Protein AF-A0A4U1I279-F1 (afdb_monomer_lite)

Sequence (107 aa):
MASQTTPLTVNSNSTASGSGDTNLQTQIRFMSPVNSTVWWLPTVANGQSTQVLPQDVGNDTVTFVKGLTVNLNSLGGTAYNVTLTGKIRDKMSGESNFNGLVIYQQT

pLDDT: mean 90.85, std 6.85, range [56.88, 98.12]

Radius of gyration: 13.48 Å; chains: 1; bounding box: 34×22×37 Å

Foldseek 3Di:
DDWDWADWDCQWIKIKDFPLDQQRKIWIFIDGRYPPDGFDIDIATNVRFKDWAQAWTDDPAKIFGGGFMWGWDDPDDSWIKIWTWGWMAGPVPGIDIGIDIDTDDDD

Structure (mmCIF, N/CA/C/O backbone):
data_AF-A0A4U1I279-F1
#
_entry.id   AF-A0A4U1I279-F1
#
loop_
_atom_site.group_PDB
_atom_site.id
_atom_site.type_symbol
_atom_site.label_atom_id
_atom_site.label_alt_id
_atom_site.label_comp_id
_atom_site.label_asym_id
_atom_site.label_entity_id
_atom_site.label_seq_id
_atom_site.pdbx_PDB_ins_code
_atom_site.Cartn_x
_atom_site.Cartn_y
_atom_site.Cartn_z
_atom_site.occupancy
_atom_site.B_iso_or_equiv
_atom_site.auth_seq_id
_atom_site.auth_comp_id
_atom_site.auth_asym_id
_atom_site.auth_atom_id
_atom_site.pdbx_PDB_model_num
ATOM 1 N N . MET A 1 1 ? -7.471 -6.410 12.980 1.00 73.12 1 MET A N 1
ATOM 2 C CA . MET A 1 1 ? -8.324 -6.652 11.788 1.00 73.12 1 MET A CA 1
ATOM 3 C C . MET A 1 1 ? -7.585 -7.555 10.804 1.00 73.12 1 MET A C 1
ATOM 5 O O . MET A 1 1 ? -6.366 -7.631 10.895 1.00 73.12 1 MET A O 1
ATOM 9 N N . ALA A 1 2 ? -8.275 -8.239 9.8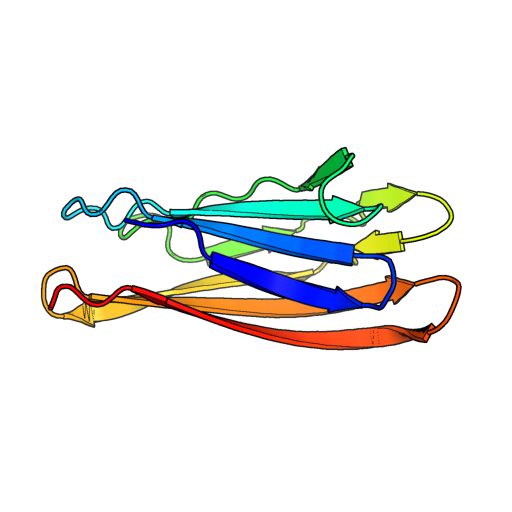83 1.00 80.31 2 A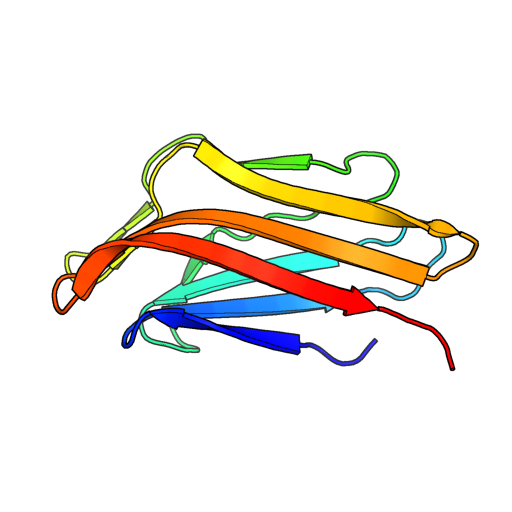LA A N 1
ATOM 10 C CA . ALA A 1 2 ? -7.597 -8.999 8.825 1.00 80.31 2 ALA A CA 1
ATOM 11 C C . ALA A 1 2 ? -6.884 -8.049 7.849 1.00 80.31 2 ALA A C 1
ATOM 13 O O . ALA A 1 2 ? -7.421 -6.990 7.519 1.00 80.31 2 ALA A O 1
ATOM 14 N N . SER A 1 3 ? -5.682 -8.413 7.397 1.00 87.00 3 SER A N 1
ATOM 15 C CA . SER A 1 3 ? -4.952 -7.612 6.414 1.00 87.00 3 SER A CA 1
ATOM 16 C C . SER A 1 3 ? -5.627 -7.676 5.043 1.00 87.00 3 SER A C 1
ATOM 18 O O . SER A 1 3 ? -6.075 -8.738 4.614 1.00 87.00 3 SER A O 1
ATOM 20 N N . GLN A 1 4 ? -5.672 -6.545 4.343 1.00 91.19 4 GLN A N 1
ATOM 21 C CA . GLN A 1 4 ? -6.280 -6.426 3.016 1.00 91.19 4 GLN A CA 1
ATOM 22 C C . GLN A 1 4 ? -5.206 -6.155 1.972 1.00 91.19 4 GLN A C 1
ATOM 24 O O . GLN A 1 4 ? -4.374 -5.265 2.154 1.00 91.19 4 GLN A O 1
ATOM 29 N N . THR A 1 5 ? -5.229 -6.928 0.887 1.00 92.50 5 THR A N 1
ATOM 30 C CA . THR A 1 5 ? -4.289 -6.784 -0.227 1.00 92.50 5 THR A CA 1
ATOM 31 C C . THR A 1 5 ? -4.979 -6.110 -1.401 1.00 92.50 5 THR A C 1
ATOM 33 O O . THR A 1 5 ? -6.004 -6.595 -1.871 1.00 92.50 5 THR A O 1
ATOM 36 N N . THR A 1 6 ? -4.371 -5.047 -1.913 1.00 91.19 6 THR A N 1
ATOM 37 C CA . THR A 1 6 ? -4.834 -4.321 -3.096 1.00 91.19 6 THR A CA 1
ATOM 38 C C . THR A 1 6 ? -3.763 -4.431 -4.180 1.00 91.19 6 THR A C 1
ATOM 40 O O . THR A 1 6 ? -2.658 -3.914 -3.986 1.00 91.19 6 THR A O 1
ATOM 43 N N . PRO A 1 7 ? -4.035 -5.115 -5.305 1.00 91.81 7 PRO A N 1
ATOM 44 C CA . PRO A 1 7 ? -3.180 -5.044 -6.485 1.00 91.81 7 PRO A CA 1
ATOM 45 C C . PRO A 1 7 ? -3.081 -3.594 -6.969 1.00 91.81 7 PRO A C 1
ATOM 47 O O . PRO A 1 7 ? -4.097 -2.904 -7.036 1.00 91.81 7 PRO A O 1
ATOM 50 N N . LEU A 1 8 ? -1.871 -3.126 -7.281 1.00 90.44 8 LEU A N 1
ATOM 51 C CA . LEU A 1 8 ? -1.649 -1.759 -7.766 1.00 90.44 8 LEU A CA 1
ATOM 52 C C . LEU A 1 8 ? -1.283 -1.767 -9.251 1.00 90.44 8 LEU A C 1
ATOM 54 O O . LEU A 1 8 ? -1.903 -1.075 -10.052 1.00 90.44 8 LEU A O 1
ATOM 58 N N . THR A 1 9 ? -0.308 -2.599 -9.614 1.00 90.06 9 THR A N 1
ATOM 59 C CA . THR A 1 9 ? 0.080 -2.897 -10.998 1.00 90.06 9 THR A CA 1
ATOM 60 C C . THR A 1 9 ? 0.314 -4.399 -11.145 1.00 90.06 9 THR A C 1
ATOM 62 O O . THR A 1 9 ? 0.190 -5.158 -10.185 1.00 90.06 9 THR A O 1
ATOM 65 N N . VAL A 1 10 ? 0.699 -4.849 -12.341 1.00 89.50 10 VAL A N 1
ATOM 66 C CA . VAL A 1 10 ? 1.061 -6.257 -12.579 1.00 89.50 10 VAL A CA 1
ATOM 67 C C . VAL A 1 10 ? 2.255 -6.721 -11.733 1.00 89.50 10 VAL A C 1
ATOM 69 O O . VAL A 1 10 ? 2.321 -7.895 -11.382 1.00 89.50 10 VAL A O 1
ATOM 72 N N . ASN A 1 11 ? 3.167 -5.812 -11.368 1.00 91.75 11 ASN A N 1
ATOM 73 C CA . ASN A 1 11 ? 4.371 -6.130 -10.596 1.00 91.75 11 ASN A CA 1
ATOM 74 C C . ASN A 1 11 ? 4.340 -5.599 -9.153 1.00 91.75 11 ASN A C 1
ATOM 76 O O . ASN A 1 11 ? 5.335 -5.741 -8.439 1.00 91.75 11 ASN A O 1
ATOM 80 N N . SER A 1 12 ? 3.236 -4.994 -8.699 1.00 92.94 12 SER A N 1
ATOM 81 C CA . SER A 1 12 ? 3.178 -4.374 -7.373 1.00 92.94 12 SER A CA 1
ATOM 82 C C . SER A 1 12 ? 1.824 -4.476 -6.685 1.00 92.94 12 SER A C 1
ATOM 84 O O . SER A 1 12 ? 0.763 -4.544 -7.308 1.00 92.94 12 SER A O 1
ATOM 86 N N . ASN A 1 13 ? 1.862 -4.460 -5.358 1.00 94.69 13 ASN A N 1
ATOM 87 C CA . ASN A 1 13 ? 0.673 -4.444 -4.522 1.00 94.69 13 ASN A CA 1
ATOM 88 C C . ASN A 1 13 ? 0.897 -3.623 -3.252 1.00 94.69 13 ASN A C 1
ATOM 90 O O . ASN A 1 13 ? 2.032 -3.358 -2.847 1.00 94.69 13 ASN A O 1
ATOM 94 N N . SER A 1 14 ? -0.204 -3.262 -2.599 1.00 95.06 14 SER A N 1
ATOM 95 C CA . SER A 1 14 ? -0.187 -2.793 -1.219 1.00 95.06 14 SER A CA 1
ATOM 96 C C . SER A 1 14 ? -0.900 -3.770 -0.301 1.00 95.06 14 SER A C 1
ATOM 98 O O . SER A 1 14 ? -1.948 -4.300 -0.666 1.00 95.06 14 SER A O 1
ATOM 100 N N . THR A 1 15 ? -0.396 -3.946 0.916 1.00 95.00 15 THR A N 1
ATOM 101 C CA . THR A 1 15 ? -1.143 -4.607 1.995 1.00 95.00 15 THR A CA 1
ATOM 102 C C . THR A 1 15 ? -1.358 -3.646 3.142 1.00 95.00 15 THR A C 1
ATOM 104 O O . THR A 1 15 ? -0.389 -3.081 3.650 1.00 95.00 15 THR A O 1
ATOM 107 N N . ALA A 1 16 ? -2.598 -3.495 3.581 1.00 94.25 16 ALA A N 1
ATOM 108 C CA . ALA A 1 16 ? -2.942 -2.733 4.768 1.00 94.25 16 ALA A CA 1
ATOM 109 C C . ALA A 1 16 ? -3.226 -3.683 5.933 1.00 94.25 16 ALA A C 1
ATOM 111 O O . ALA A 1 16 ? -3.863 -4.718 5.746 1.00 94.25 16 ALA A O 1
ATOM 112 N N . SER A 1 17 ? -2.793 -3.311 7.135 1.00 92.88 17 SER A N 1
ATOM 113 C CA . SER A 1 17 ? -3.107 -4.018 8.375 1.00 92.88 17 SER A CA 1
ATOM 114 C C . SER A 1 17 ? -3.550 -3.019 9.438 1.00 92.88 17 SER A C 1
ATOM 116 O O . SER A 1 17 ? -2.752 -2.199 9.895 1.00 92.88 17 SER A O 1
ATOM 118 N N . GLY A 1 18 ? -4.838 -3.064 9.777 1.00 88.62 18 GLY A N 1
ATOM 119 C CA . GLY A 1 18 ? -5.452 -2.229 10.805 1.00 88.62 18 GLY A CA 1
ATOM 120 C C . GLY A 1 18 ? -5.376 -2.866 12.193 1.00 88.62 18 GLY A C 1
ATOM 121 O O . GLY A 1 18 ? -5.716 -4.046 12.360 1.00 88.62 18 GLY A O 1
ATOM 122 N N . SER A 1 19 ? -4.996 -2.079 13.201 1.00 82.38 19 SER A N 1
ATOM 123 C CA . SER A 1 19 ? -4.897 -2.517 14.600 1.00 82.38 19 SER A CA 1
ATOM 124 C C . SER A 1 19 ? -6.259 -2.881 15.200 1.00 82.38 19 SER A C 1
ATOM 126 O O . SER A 1 19 ? -6.364 -3.845 15.952 1.00 82.38 19 SER A O 1
ATOM 128 N N . GLY A 1 20 ? -7.322 -2.175 14.798 1.00 76.75 20 GLY A N 1
ATOM 129 C CA . GLY A 1 20 ? -8.667 -2.333 15.366 1.00 76.75 20 GLY A CA 1
ATOM 130 C C . GLY A 1 20 ? -8.839 -1.672 16.739 1.00 76.75 20 GLY A C 1
ATOM 131 O O . GLY A 1 20 ? -9.836 -1.926 17.407 1.00 76.75 20 GLY A O 1
ATOM 132 N N . ASP A 1 21 ? -7.881 -0.841 17.160 1.00 82.50 21 ASP A N 1
ATOM 133 C CA . ASP A 1 21 ? -8.000 0.012 18.346 1.00 82.50 21 ASP A CA 1
ATOM 134 C C . ASP A 1 21 ? -8.686 1.354 18.019 1.00 82.50 21 ASP A C 1
ATOM 136 O O . ASP A 1 21 ? -8.949 1.678 16.862 1.00 82.50 21 ASP A O 1
ATOM 140 N N . THR A 1 22 ? -8.956 2.165 19.044 1.00 83.12 22 THR A N 1
ATOM 141 C CA . THR A 1 22 ? -9.587 3.493 18.915 1.00 83.12 22 THR A CA 1
ATOM 142 C C . THR A 1 22 ? -8.694 4.554 18.268 1.00 83.12 22 THR A C 1
ATOM 144 O O . THR A 1 22 ? -9.186 5.601 17.844 1.00 83.12 22 THR A O 1
ATOM 147 N N . ASN A 1 23 ? -7.387 4.310 18.170 1.00 85.69 23 ASN A N 1
ATOM 148 C CA . ASN A 1 23 ? -6.459 5.176 17.451 1.00 85.69 23 ASN A CA 1
ATOM 149 C C . ASN A 1 23 ? -6.450 4.869 15.942 1.00 85.69 23 ASN A C 1
ATOM 151 O O . ASN A 1 23 ? -5.857 5.624 15.170 1.00 85.69 23 ASN A O 1
ATOM 155 N N . LEU A 1 24 ? -7.129 3.794 15.517 1.00 88.62 24 LEU A N 1
ATOM 156 C CA . LEU A 1 24 ? -7.281 3.372 14.124 1.00 88.62 24 LEU A CA 1
ATOM 157 C C . LEU A 1 24 ? -5.929 3.188 13.420 1.00 88.62 24 LEU A C 1
ATOM 159 O O . LEU A 1 24 ? -5.786 3.448 12.223 1.00 88.62 24 LEU A O 1
ATOM 163 N N . GLN A 1 25 ? -4.906 2.771 14.170 1.00 91.69 25 GLN A N 1
ATOM 164 C CA . GLN A 1 25 ? -3.560 2.669 13.630 1.00 91.69 25 GL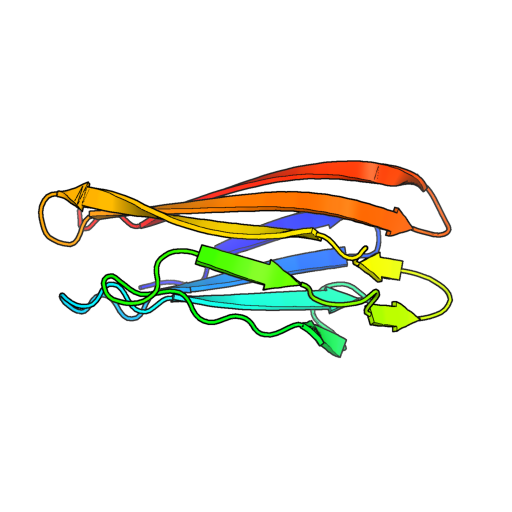N A CA 1
ATOM 165 C C . GLN A 1 25 ? -3.518 1.629 12.505 1.00 91.69 25 GLN A C 1
ATOM 167 O O . GLN A 1 25 ? -3.842 0.457 12.694 1.00 91.69 25 GLN A O 1
ATOM 172 N N . THR A 1 26 ? -3.095 2.060 11.322 1.00 93.62 26 THR A N 1
ATOM 173 C CA . THR A 1 26 ? -3.027 1.218 10.130 1.00 93.62 26 THR A CA 1
ATOM 174 C C . THR A 1 26 ? -1.657 1.335 9.499 1.00 93.62 26 THR A C 1
ATOM 176 O O . THR A 1 26 ? -1.212 2.425 9.141 1.00 93.62 26 THR A O 1
ATOM 179 N N . GLN A 1 27 ? -0.997 0.193 9.334 1.00 94.69 27 GLN A N 1
ATOM 180 C CA . GLN A 1 27 ? 0.253 0.093 8.594 1.00 94.69 27 GLN A CA 1
ATOM 181 C C . GLN A 1 27 ? -0.047 -0.334 7.159 1.00 94.69 27 GLN A C 1
ATOM 183 O O . GLN A 1 27 ? -0.776 -1.304 6.941 1.00 94.69 27 GLN A O 1
ATOM 188 N N . ILE A 1 28 ? 0.529 0.364 6.182 1.00 96.12 28 ILE A N 1
ATOM 189 C CA . ILE A 1 28 ? 0.402 0.031 4.763 1.00 96.12 28 ILE A CA 1
ATOM 190 C C . ILE A 1 28 ? 1.790 -0.331 4.246 1.00 96.12 28 ILE A C 1
ATOM 192 O O . ILE A 1 28 ? 2.744 0.400 4.473 1.00 96.12 28 ILE A O 1
ATOM 196 N N . ARG A 1 29 ? 1.916 -1.462 3.555 1.00 95.94 29 ARG A N 1
ATOM 197 C CA . ARG A 1 29 ? 3.159 -1.923 2.918 1.00 95.94 29 ARG A CA 1
ATOM 198 C C . ARG A 1 29 ? 2.995 -1.813 1.418 1.00 95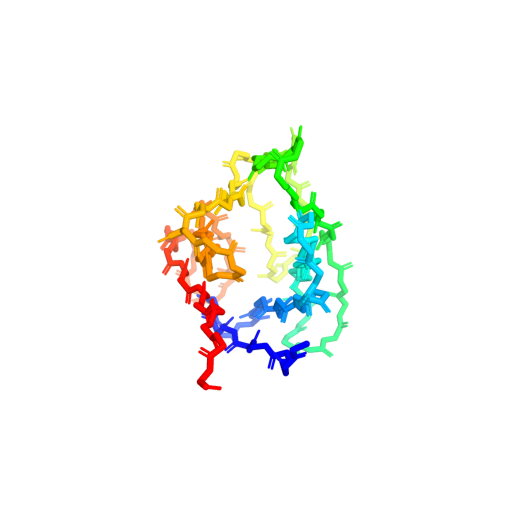.94 29 ARG A C 1
ATOM 200 O O . ARG A 1 29 ? 2.114 -2.474 0.885 1.00 95.94 29 ARG A O 1
ATOM 207 N N . PHE A 1 30 ? 3.843 -1.040 0.755 1.00 95.94 30 PHE A N 1
ATOM 208 C CA . PHE A 1 30 ? 3.943 -1.011 -0.704 1.00 95.94 30 PHE A CA 1
ATOM 209 C C . PHE A 1 30 ? 5.078 -1.927 -1.141 1.00 95.94 30 PHE A C 1
ATOM 211 O O . PHE A 1 30 ? 6.208 -1.771 -0.670 1.00 95.94 30 PHE A O 1
ATOM 218 N N . MET A 1 31 ? 4.775 -2.901 -1.999 1.00 94.75 31 MET A N 1
ATOM 219 C CA . MET A 1 31 ? 5.686 -3.999 -2.312 1.00 94.75 31 MET A CA 1
ATOM 220 C C . MET A 1 31 ? 5.912 -4.175 -3.812 1.00 94.75 31 MET A C 1
ATOM 222 O O . MET A 1 31 ? 4.988 -4.034 -4.614 1.00 94.75 31 MET A O 1
ATOM 226 N N . SER A 1 32 ? 7.158 -4.496 -4.170 1.00 90.00 32 SER A N 1
ATOM 227 C CA . SER A 1 32 ? 7.572 -4.907 -5.516 1.00 90.00 32 SER A CA 1
ATOM 228 C C . SER A 1 32 ? 8.826 -5.800 -5.463 1.00 90.00 32 SER A C 1
ATOM 230 O O . SER A 1 32 ? 9.819 -5.390 -4.856 1.00 90.00 32 SER A O 1
ATOM 232 N N . PRO A 1 33 ? 8.849 -6.973 -6.127 1.00 88.56 33 PRO A N 1
ATOM 233 C CA . PRO A 1 33 ? 7.709 -7.624 -6.781 1.00 88.56 33 PRO A CA 1
ATOM 234 C C . PRO A 1 33 ? 6.556 -7.901 -5.801 1.00 88.56 33 PRO A C 1
ATOM 236 O O . PRO A 1 33 ? 6.740 -7.785 -4.586 1.00 88.56 33 PRO A O 1
ATOM 239 N N . VAL A 1 34 ? 5.370 -8.235 -6.317 1.00 82.62 34 VAL A N 1
ATOM 240 C CA . VAL A 1 34 ? 4.162 -8.500 -5.510 1.00 82.62 34 VAL A CA 1
ATOM 241 C C . VAL A 1 34 ? 4.481 -9.409 -4.315 1.00 82.62 34 VAL A C 1
ATOM 243 O O . VAL A 1 34 ? 5.050 -10.484 -4.488 1.00 82.62 34 VAL A O 1
ATOM 246 N N . ASN A 1 35 ? 4.101 -8.980 -3.107 1.00 85.06 35 ASN A N 1
ATOM 247 C CA . ASN A 1 35 ? 4.324 -9.692 -1.838 1.00 85.06 35 ASN A CA 1
ATOM 248 C C . ASN A 1 35 ? 5.793 -10.026 -1.501 1.00 85.06 35 ASN A C 1
ATOM 250 O O . ASN A 1 35 ? 6.042 -10.917 -0.692 1.00 85.06 35 ASN A O 1
ATOM 254 N N . SER A 1 36 ? 6.762 -9.330 -2.101 1.00 90.88 36 SER A N 1
ATOM 255 C CA . SER A 1 36 ? 8.191 -9.551 -1.862 1.00 90.88 36 SER A CA 1
ATOM 256 C C . SER A 1 36 ? 8.812 -8.383 -1.088 1.00 90.88 36 SER A C 1
ATOM 258 O O . SER A 1 36 ? 8.669 -8.291 0.130 1.00 90.88 36 SER A O 1
ATOM 260 N N . THR A 1 37 ? 9.514 -7.474 -1.769 1.00 94.25 37 THR A N 1
ATOM 261 C CA . THR A 1 37 ? 10.276 -6.406 -1.111 1.00 94.25 37 THR A CA 1
ATOM 262 C C . THR A 1 37 ? 9.369 -5.235 -0.774 1.00 94.25 37 THR A C 1
ATOM 264 O O . THR A 1 37 ? 8.713 -4.688 -1.658 1.00 94.25 37 THR A O 1
ATOM 267 N N . VAL A 1 38 ? 9.362 -4.822 0.495 1.00 95.81 38 VAL A N 1
ATOM 268 C CA . VAL A 1 38 ? 8.672 -3.609 0.951 1.00 95.81 38 VAL A CA 1
ATOM 269 C C . VAL A 1 38 ? 9.537 -2.393 0.627 1.00 95.81 38 VAL A C 1
ATOM 271 O O . VAL A 1 38 ? 10.645 -2.267 1.140 1.00 95.81 38 VAL A O 1
ATOM 274 N N . TRP A 1 39 ? 9.014 -1.486 -0.194 1.00 95.94 39 TRP A N 1
ATOM 275 C CA . TRP A 1 39 ? 9.698 -0.249 -0.589 1.00 95.94 39 TRP A CA 1
ATOM 276 C C . TRP A 1 39 ? 9.266 0.960 0.232 1.00 95.94 39 TRP A C 1
ATOM 278 O O . TRP A 1 39 ? 10.039 1.895 0.418 1.00 95.94 39 TRP A O 1
ATOM 288 N N . TRP A 1 40 ? 8.035 0.943 0.743 1.00 96.69 40 TRP A N 1
ATOM 289 C CA . TRP A 1 40 ? 7.516 2.003 1.595 1.00 96.69 40 TRP A CA 1
ATOM 290 C C . TRP A 1 40 ? 6.526 1.445 2.617 1.00 96.69 40 TRP A C 1
ATOM 292 O O . TRP A 1 40 ? 5.703 0.585 2.291 1.00 96.69 40 TRP A O 1
ATOM 302 N N . LEU A 1 41 ? 6.636 1.925 3.859 1.00 96.56 41 LEU A N 1
ATOM 303 C CA . LEU A 1 41 ? 5.905 1.418 5.023 1.00 96.56 41 LEU A CA 1
ATOM 304 C C . LEU A 1 41 ? 5.263 2.549 5.850 1.00 96.56 41 LEU A C 1
ATOM 306 O O . LEU A 1 41 ? 5.634 2.748 7.010 1.00 96.56 41 LEU A O 1
ATOM 310 N N . PRO A 1 42 ? 4.347 3.351 5.283 1.00 96.44 42 PRO A N 1
ATOM 311 C CA . PRO A 1 42 ? 3.681 4.399 6.041 1.00 96.44 42 PRO A CA 1
ATOM 312 C C . PRO A 1 42 ? 2.757 3.808 7.109 1.00 96.44 42 PRO A C 1
ATOM 314 O O . PRO A 1 42 ? 2.157 2.741 6.944 1.00 96.44 42 PRO A O 1
ATOM 317 N N . THR A 1 43 ? 2.616 4.552 8.202 1.00 95.50 43 THR A N 1
ATOM 318 C CA . THR A 1 43 ? 1.623 4.287 9.244 1.00 95.50 43 THR A CA 1
ATOM 319 C C . THR A 1 43 ? 0.728 5.509 9.372 1.00 95.50 43 THR A C 1
ATOM 321 O O . THR A 1 43 ? 1.228 6.620 9.533 1.00 95.50 43 THR A O 1
ATOM 324 N N . VAL A 1 44 ? -0.582 5.299 9.289 1.00 95.25 44 VAL A N 1
ATOM 325 C CA . VAL A 1 44 ? -1.609 6.323 9.524 1.00 95.25 44 VAL A CA 1
ATOM 326 C C . VAL A 1 44 ? -2.402 5.976 10.776 1.00 95.25 44 VAL A C 1
ATOM 328 O O . VAL A 1 44 ? -2.540 4.806 11.128 1.00 95.25 44 VAL A O 1
ATOM 331 N N . ALA A 1 45 ? -2.893 6.991 11.470 1.00 94.44 45 ALA A N 1
ATOM 332 C CA . ALA A 1 45 ? -3.697 6.865 12.683 1.00 94.44 45 ALA A CA 1
ATOM 333 C C . ALA A 1 45 ? -4.563 8.122 12.854 1.00 94.44 45 ALA A C 1
ATOM 335 O O . ALA A 1 45 ? -4.359 9.107 12.148 1.00 94.44 45 ALA A O 1
ATOM 336 N N . ASN A 1 46 ? -5.473 8.148 13.828 1.00 87.69 46 ASN A N 1
ATOM 337 C CA . ASN A 1 46 ? -6.311 9.325 14.097 1.00 87.69 46 ASN A CA 1
ATOM 338 C C . ASN A 1 46 ? -5.500 10.615 14.332 1.00 87.69 46 ASN A C 1
ATOM 340 O O . ASN A 1 46 ? -5.886 11.679 13.859 1.00 87.69 46 ASN A O 1
ATOM 344 N N . GLY A 1 47 ? -4.355 10.530 15.018 1.00 88.62 47 GLY A N 1
ATOM 345 C CA . GLY A 1 47 ? -3.472 11.685 15.241 1.00 88.62 47 GLY A CA 1
ATOM 346 C C . GLY A 1 47 ? -2.565 12.050 14.057 1.00 88.62 47 GLY A C 1
ATOM 347 O O . GLY A 1 47 ? -1.947 13.109 14.070 1.00 88.62 47 GLY A O 1
ATOM 348 N N . GLN A 1 48 ? -2.453 11.171 13.059 1.00 92.62 48 GLN A N 1
ATOM 349 C CA . GLN A 1 48 ? -1.609 11.327 11.870 1.00 92.62 48 GLN A CA 1
ATOM 350 C C . GLN A 1 48 ? -2.290 10.620 10.695 1.00 92.62 48 GLN A C 1
ATOM 352 O O . GLN A 1 48 ? -1.917 9.512 10.304 1.00 92.62 48 GLN A O 1
ATOM 357 N N . SER A 1 49 ? -3.357 11.229 10.180 1.00 95.06 49 SER A N 1
ATOM 358 C CA . SER A 1 49 ? -4.242 10.586 9.203 1.00 95.06 49 SER A CA 1
ATOM 359 C C . SER A 1 49 ? -3.643 1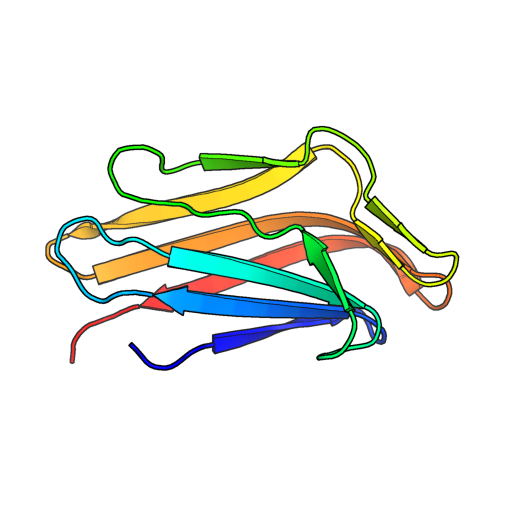0.515 7.805 1.00 95.06 49 SER A C 1
ATOM 361 O O . SER A 1 49 ? -4.063 9.688 7.006 1.00 95.06 49 SER A O 1
ATOM 363 N N . THR A 1 50 ? -2.658 11.359 7.498 1.00 97.19 50 THR A N 1
ATOM 364 C CA . THR A 1 50 ? -2.062 11.455 6.165 1.00 97.19 50 THR A CA 1
ATOM 365 C C . THR A 1 50 ? -0.571 11.153 6.206 1.00 97.19 50 THR A C 1
ATOM 367 O O . THR A 1 50 ? 0.149 11.641 7.074 1.00 97.19 50 THR A O 1
ATOM 370 N N . GLN A 1 51 ? -0.100 10.374 5.236 1.00 98.12 51 GLN A N 1
ATOM 371 C CA . GLN A 1 51 ? 1.315 10.164 4.944 1.00 98.12 51 GLN A CA 1
ATOM 372 C C . GLN A 1 51 ? 1.556 10.420 3.460 1.00 98.12 51 GLN A C 1
ATOM 374 O O . GLN A 1 51 ? 0.797 9.946 2.617 1.00 98.12 51 GLN A O 1
ATOM 379 N N . VAL A 1 52 ? 2.625 11.146 3.143 1.00 97.94 52 VAL A N 1
ATOM 380 C CA . VAL A 1 52 ? 3.014 11.459 1.765 1.00 97.94 52 VAL A CA 1
ATOM 381 C C . VAL A 1 52 ? 4.421 10.941 1.531 1.00 97.94 52 VAL A C 1
ATOM 383 O O . VAL A 1 52 ? 5.327 11.218 2.316 1.00 97.94 52 VAL A O 1
ATOM 386 N N . LEU A 1 53 ? 4.608 10.192 0.450 1.00 97.88 53 LEU A N 1
ATOM 387 C CA . LEU A 1 53 ? 5.905 9.679 0.045 1.00 97.88 53 LEU A CA 1
ATOM 388 C C . LEU A 1 53 ? 6.811 10.859 -0.375 1.00 97.88 53 LEU A C 1
ATOM 390 O O . LEU A 1 53 ? 6.500 11.540 -1.360 1.00 97.88 53 LEU A O 1
ATOM 394 N N . PRO A 1 54 ? 7.923 11.130 0.337 1.00 96.88 54 PRO A N 1
ATOM 395 C CA . PRO A 1 54 ? 8.695 12.360 0.145 1.00 96.88 54 PRO A CA 1
ATOM 396 C C . PRO A 1 54 ? 9.612 12.327 -1.085 1.00 96.88 54 PRO A C 1
ATOM 398 O O . PRO A 1 54 ? 10.007 13.382 -1.588 1.00 96.88 54 PRO A O 1
ATOM 401 N N . GLN A 1 55 ? 9.940 11.133 -1.578 1.00 97.06 55 GLN A N 1
ATOM 402 C CA . GLN A 1 55 ? 10.821 10.896 -2.717 1.00 97.06 55 GLN A CA 1
ATOM 403 C C . GLN A 1 55 ? 10.465 9.574 -3.398 1.00 97.06 55 GLN A C 1
ATOM 405 O O . GLN A 1 55 ? 9.876 8.700 -2.766 1.00 97.06 55 GLN A O 1
ATOM 410 N N . ASP A 1 56 ? 10.851 9.421 -4.659 1.00 97.25 56 ASP A N 1
ATOM 411 C CA . ASP A 1 56 ? 10.680 8.170 -5.393 1.00 97.25 56 ASP A CA 1
ATOM 412 C C . ASP A 1 56 ? 11.399 7.014 -4.681 1.00 97.25 56 ASP A C 1
ATOM 414 O O . ASP A 1 56 ? 12.538 7.160 -4.232 1.00 97.25 56 ASP A O 1
ATOM 418 N N . VAL A 1 57 ? 10.740 5.858 -4.590 1.00 97.00 57 VAL A N 1
ATOM 419 C CA . VAL A 1 57 ? 11.320 4.633 -4.019 1.00 97.00 57 VAL A CA 1
ATOM 420 C C . VAL A 1 57 ? 10.951 3.427 -4.867 1.00 97.00 57 VAL A C 1
ATOM 422 O O . VAL A 1 57 ? 9.823 3.314 -5.346 1.00 97.00 57 VAL A O 1
ATOM 425 N N . GLY A 1 58 ? 11.892 2.509 -5.062 1.00 94.75 58 GLY A N 1
ATOM 426 C CA . GLY A 1 58 ? 11.673 1.350 -5.913 1.00 94.75 58 GLY A CA 1
ATOM 427 C C . GLY A 1 58 ? 12.946 0.814 -6.544 1.00 94.75 58 GLY A C 1
ATOM 428 O O . GLY A 1 58 ? 14.056 1.082 -6.088 1.00 94.75 58 GLY A O 1
ATOM 429 N N . ASN A 1 59 ? 12.753 0.065 -7.622 1.00 92.12 59 ASN A N 1
ATOM 430 C CA . ASN A 1 59 ? 13.799 -0.522 -8.449 1.00 92.12 59 ASN A CA 1
ATOM 431 C C . ASN A 1 59 ? 13.514 -0.274 -9.942 1.00 92.12 59 ASN A C 1
ATOM 433 O O . ASN A 1 59 ? 12.550 0.402 -10.306 1.00 92.12 59 ASN A O 1
ATOM 437 N N . ASP A 1 60 ? 14.325 -0.888 -10.806 1.00 89.00 60 ASP A N 1
ATOM 438 C CA . ASP A 1 60 ? 14.204 -0.795 -12.269 1.00 89.00 60 ASP A CA 1
ATOM 439 C C . ASP A 1 60 ? 12.893 -1.368 -12.842 1.00 89.00 60 ASP A C 1
ATOM 441 O O . ASP A 1 60 ? 12.594 -1.177 -14.022 1.00 89.00 60 ASP A O 1
ATOM 445 N N . THR A 1 61 ? 12.115 -2.096 -12.035 1.00 90.75 61 THR A N 1
ATOM 446 C CA . THR A 1 61 ? 10.832 -2.687 -12.439 1.00 90.75 61 THR A CA 1
ATOM 447 C C . THR A 1 61 ? 9.662 -1.833 -11.978 1.00 90.75 61 THR A C 1
ATOM 449 O O . THR A 1 61 ? 8.766 -1.558 -12.769 1.00 90.75 61 THR A O 1
ATOM 452 N N . VAL A 1 62 ? 9.648 -1.425 -10.708 1.00 95.25 62 VAL A N 1
ATOM 453 C CA . VAL A 1 62 ? 8.575 -0.628 -10.110 1.00 95.25 62 VAL A CA 1
ATOM 454 C C . VAL A 1 62 ? 9.184 0.486 -9.283 1.00 95.25 62 VAL A C 1
ATOM 456 O O . VAL A 1 62 ? 9.952 0.230 -8.358 1.00 95.25 62 VAL A O 1
ATOM 459 N N . THR A 1 63 ? 8.760 1.712 -9.563 1.00 96.81 63 THR A N 1
ATOM 460 C CA . THR A 1 63 ? 9.028 2.889 -8.741 1.00 96.81 63 THR A CA 1
ATOM 461 C C . THR A 1 63 ? 7.710 3.495 -8.267 1.00 96.81 63 THR A C 1
ATOM 463 O O . THR A 1 63 ? 6.874 3.904 -9.075 1.00 96.81 63 THR A O 1
ATOM 466 N N . PHE A 1 64 ? 7.534 3.583 -6.950 1.00 96.62 64 PHE A N 1
ATOM 467 C CA . PHE A 1 64 ? 6.491 4.388 -6.322 1.00 96.62 64 PHE A CA 1
ATOM 468 C C . PHE A 1 64 ? 6.933 5.849 -6.361 1.00 96.62 64 PHE A C 1
ATOM 470 O O . PHE A 1 64 ? 8.006 6.190 -5.861 1.00 96.62 64 PHE A O 1
ATOM 477 N N . VAL A 1 65 ? 6.138 6.701 -7.003 1.00 97.62 65 VAL A N 1
ATOM 478 C CA . VAL A 1 65 ? 6.535 8.080 -7.307 1.00 97.62 65 VAL A CA 1
ATOM 479 C C . VAL A 1 65 ? 6.218 8.998 -6.132 1.00 97.62 65 VAL A C 1
ATOM 481 O O . VAL A 1 65 ? 5.154 8.892 -5.514 1.00 97.62 65 VAL A O 1
ATOM 484 N N . LYS A 1 66 ? 7.126 9.935 -5.848 1.00 97.62 66 LYS A N 1
ATOM 485 C CA . LYS A 1 66 ? 6.955 11.021 -4.879 1.00 97.62 66 LYS A CA 1
ATOM 486 C C . LYS A 1 66 ? 5.561 11.645 -4.973 1.00 97.62 66 LYS A C 1
ATOM 488 O O . LYS A 1 66 ? 5.052 11.914 -6.059 1.00 97.62 66 LYS A O 1
ATOM 493 N N . GLY A 1 67 ? 4.974 11.943 -3.816 1.00 97.00 67 GLY A N 1
ATOM 494 C CA . GLY A 1 67 ? 3.625 12.503 -3.720 1.00 97.00 67 GLY A CA 1
ATOM 495 C C . GLY A 1 67 ? 2.519 11.449 -3.653 1.00 97.00 67 GLY A C 1
ATOM 496 O O . GLY A 1 67 ? 1.361 11.811 -3.450 1.00 97.00 67 GLY A O 1
ATOM 497 N N . LEU A 1 68 ? 2.856 10.155 -3.750 1.00 96.56 68 LEU A N 1
ATOM 498 C CA . LEU A 1 68 ? 1.950 9.083 -3.347 1.00 96.56 68 LEU A CA 1
ATOM 499 C C . LEU A 1 68 ? 1.471 9.351 -1.913 1.00 96.56 68 LEU A C 1
ATOM 501 O O . LEU A 1 68 ? 2.274 9.586 -1.011 1.00 96.56 68 LEU A O 1
ATOM 505 N N . THR A 1 69 ? 0.161 9.331 -1.718 1.00 97.38 69 THR A N 1
ATOM 506 C CA . THR A 1 69 ? -0.514 9.690 -0.480 1.00 97.38 69 THR A CA 1
ATOM 507 C C . THR A 1 69 ? -1.293 8.502 0.079 1.00 97.38 69 THR A C 1
ATOM 509 O O . THR A 1 69 ? -2.001 7.800 -0.642 1.00 97.38 69 THR A O 1
ATOM 512 N N . VAL A 1 70 ? -1.183 8.303 1.390 1.00 97.38 70 VAL A N 1
ATOM 513 C CA . VAL A 1 70 ? -2.046 7.429 2.189 1.00 97.38 70 VAL A CA 1
ATOM 514 C C . VAL A 1 70 ? -2.856 8.319 3.111 1.00 97.38 70 VAL A C 1
ATOM 516 O O . VAL A 1 70 ? -2.271 9.086 3.873 1.00 97.38 70 VAL A O 1
ATOM 519 N N . ASN A 1 71 ? -4.179 8.222 3.047 1.00 96.81 71 ASN A N 1
ATOM 520 C CA . ASN A 1 71 ? -5.081 9.012 3.876 1.00 96.81 71 ASN A CA 1
ATOM 521 C C . ASN A 1 71 ? -6.090 8.107 4.590 1.00 96.81 71 ASN A C 1
ATOM 523 O O . ASN A 1 71 ? -6.804 7.350 3.940 1.00 96.81 71 ASN A O 1
ATOM 527 N N . LEU A 1 72 ? -6.145 8.198 5.914 1.00 95.00 72 LEU A N 1
ATOM 528 C CA . LEU A 1 72 ? -7.145 7.569 6.761 1.00 95.00 72 LEU A CA 1
ATOM 529 C C . LEU A 1 72 ? -8.325 8.516 6.978 1.00 95.00 72 LEU A C 1
ATOM 531 O O . LEU A 1 72 ? -8.165 9.607 7.520 1.00 95.00 72 LEU A O 1
ATOM 535 N N . ASN A 1 73 ? -9.528 8.046 6.657 1.00 92.50 73 ASN A N 1
ATOM 536 C CA . ASN A 1 73 ? -10.770 8.755 6.937 1.00 92.50 73 ASN A CA 1
ATOM 537 C C . ASN A 1 73 ? -11.602 7.957 7.942 1.00 92.50 73 ASN A C 1
ATOM 539 O O . ASN A 1 73 ? -12.049 6.844 7.649 1.00 92.50 73 ASN A O 1
ATOM 543 N N . SER A 1 74 ? -11.826 8.536 9.123 1.00 88.56 74 SER A N 1
ATOM 544 C CA . SER A 1 74 ? -12.733 7.966 10.121 1.00 88.56 74 SER A CA 1
ATOM 545 C C . SER A 1 74 ? -14.178 8.036 9.625 1.00 88.56 74 SER A C 1
ATOM 547 O O . SER A 1 74 ? -14.621 9.067 9.120 1.00 88.56 74 SER A O 1
ATOM 549 N N . LEU A 1 75 ? -14.909 6.932 9.772 1.00 87.06 75 LEU A N 1
ATOM 550 C CA . LEU A 1 75 ? -16.331 6.818 9.438 1.00 87.06 75 LEU A CA 1
ATOM 551 C C . LEU A 1 75 ? -17.222 6.854 10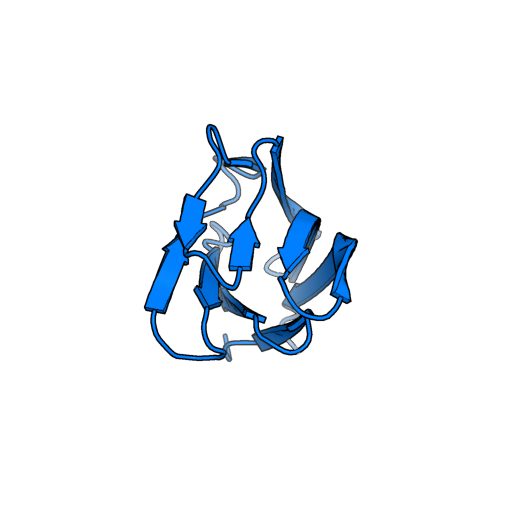.694 1.00 87.06 75 LEU A C 1
ATOM 553 O O . LEU A 1 75 ? -18.439 6.723 10.587 1.00 87.06 75 LEU A O 1
ATOM 557 N N . GLY A 1 76 ? -16.622 7.051 11.873 1.00 80.00 76 GLY A N 1
ATOM 558 C CA . GLY A 1 76 ? -17.290 7.009 13.173 1.00 80.00 76 GLY A CA 1
ATOM 559 C C . GLY A 1 76 ? -17.025 5.707 13.936 1.00 80.00 76 GLY A C 1
ATOM 560 O O . GLY A 1 76 ? -16.884 4.630 13.357 1.00 80.00 76 GLY A O 1
ATOM 561 N N . GLY A 1 77 ? -16.943 5.808 15.267 1.00 80.94 77 GLY A N 1
ATOM 562 C CA . GLY A 1 77 ? -16.586 4.679 16.130 1.00 80.94 77 GLY A CA 1
ATOM 563 C C . GLY A 1 77 ? -15.199 4.119 15.793 1.00 80.94 77 GLY A C 1
ATOM 564 O O . GLY A 1 77 ? -14.226 4.865 15.721 1.00 80.94 77 GLY A O 1
ATOM 565 N N . THR A 1 78 ? -15.121 2.804 15.587 1.00 82.06 78 THR A N 1
ATOM 566 C CA . THR A 1 78 ? -13.912 2.078 15.154 1.00 82.06 78 THR A CA 1
ATOM 567 C C . THR A 1 78 ? -13.862 1.847 13.638 1.00 82.06 78 THR A C 1
ATOM 569 O O . THR A 1 78 ? -12.926 1.214 13.149 1.00 82.06 78 THR A O 1
ATOM 572 N N . ALA A 1 79 ? -14.853 2.339 12.883 1.00 87.44 79 ALA A N 1
ATOM 573 C CA . ALA A 1 79 ? -14.919 2.178 11.437 1.00 87.44 79 ALA A CA 1
ATOM 574 C C . ALA A 1 79 ? -14.143 3.287 10.719 1.00 87.44 79 ALA A C 1
ATOM 576 O O . ALA A 1 79 ? -14.226 4.467 11.067 1.00 87.44 79 ALA A O 1
ATOM 577 N N . TYR A 1 80 ? -13.403 2.914 9.679 1.00 90.62 80 TYR A N 1
ATOM 578 C CA . TYR A 1 80 ? -12.631 3.848 8.864 1.00 90.62 80 TYR A CA 1
ATOM 579 C C . TYR A 1 80 ? -12.313 3.263 7.494 1.00 90.62 80 TYR A C 1
ATOM 581 O O . TYR A 1 80 ? -12.399 2.056 7.259 1.00 90.62 80 TYR A O 1
ATOM 589 N N . ASN A 1 81 ? -11.913 4.136 6.579 1.00 92.19 81 ASN A N 1
ATOM 590 C CA . ASN A 1 81 ? -11.276 3.734 5.338 1.00 92.19 81 ASN A CA 1
ATOM 591 C C . ASN A 1 81 ? -9.871 4.324 5.235 1.00 92.19 81 ASN A C 1
ATOM 593 O O . ASN A 1 81 ? -9.552 5.327 5.871 1.00 92.19 81 ASN A O 1
ATOM 597 N N . VAL A 1 82 ? -9.038 3.679 4.428 1.00 93.81 82 VAL A N 1
ATOM 598 C CA . VAL A 1 82 ? -7.750 4.204 3.999 1.00 93.81 82 VAL A CA 1
ATOM 599 C C . VAL A 1 82 ? -7.760 4.302 2.482 1.00 93.81 82 VAL A C 1
ATOM 601 O O . VAL A 1 82 ? -7.929 3.298 1.787 1.00 93.81 82 VAL A O 1
ATOM 604 N N . THR A 1 83 ? -7.561 5.513 1.982 1.00 94.94 83 THR A N 1
ATOM 605 C CA . THR A 1 83 ? -7.427 5.808 0.559 1.00 94.94 83 THR A CA 1
ATOM 606 C C . THR A 1 83 ? -5.948 5.916 0.210 1.00 94.94 83 THR A C 1
ATOM 608 O O . THR A 1 83 ? -5.186 6.621 0.874 1.00 94.94 83 THR A O 1
ATOM 611 N N . LEU A 1 84 ? -5.545 5.219 -0.845 1.00 95.06 84 LEU A N 1
ATOM 612 C CA . LEU A 1 84 ? -4.196 5.211 -1.392 1.00 95.06 84 LEU A CA 1
ATOM 613 C C . LEU A 1 84 ? -4.256 5.867 -2.770 1.00 95.06 84 LEU A C 1
ATOM 615 O O . LEU A 1 84 ? -4.941 5.359 -3.653 1.00 95.06 84 LEU A O 1
ATOM 619 N N . THR A 1 85 ? -3.559 6.976 -2.975 1.00 96.00 85 THR A N 1
ATOM 620 C CA . THR A 1 85 ? -3.544 7.668 -4.270 1.00 96.00 85 THR A CA 1
ATOM 621 C C . THR A 1 85 ? -2.136 8.039 -4.671 1.00 96.00 85 THR A C 1
ATOM 623 O O . THR A 1 85 ? -1.301 8.379 -3.840 1.00 96.00 85 THR A O 1
ATOM 626 N N . GLY A 1 86 ? -1.849 8.004 -5.963 1.00 95.25 86 GLY A N 1
ATOM 627 C CA . GLY A 1 86 ? -0.563 8.459 -6.463 1.00 95.25 86 GLY A CA 1
ATOM 628 C C . GLY A 1 86 ? -0.232 7.856 -7.806 1.00 95.25 86 GLY A C 1
ATOM 629 O O . GLY A 1 86 ? -1.113 7.411 -8.540 1.00 95.25 86 GLY A O 1
ATOM 630 N N . LYS A 1 87 ? 1.064 7.847 -8.105 1.00 96.19 87 LYS A N 1
ATOM 631 C CA . LYS A 1 87 ? 1.613 7.336 -9.353 1.00 96.19 87 LYS A CA 1
ATOM 632 C C . LYS A 1 87 ? 2.583 6.196 -9.099 1.00 96.19 87 LYS A C 1
ATOM 634 O O . LYS A 1 87 ? 3.358 6.225 -8.141 1.00 96.19 87 LYS A O 1
ATOM 639 N N . ILE A 1 88 ? 2.557 5.219 -9.994 1.00 95.44 88 ILE A N 1
ATOM 640 C CA . ILE A 1 88 ? 3.516 4.121 -10.042 1.00 95.44 88 ILE A CA 1
ATOM 641 C C . ILE A 1 88 ? 4.082 4.074 -11.453 1.00 95.44 88 ILE A C 1
ATOM 643 O O . ILE A 1 88 ? 3.332 4.062 -12.430 1.00 95.44 88 ILE A O 1
ATOM 647 N N . ARG A 1 89 ? 5.410 4.050 -11.552 1.00 95.44 89 ARG A N 1
ATOM 648 C CA . ARG A 1 89 ? 6.123 3.742 -12.791 1.00 95.44 89 ARG A CA 1
ATOM 649 C C . ARG A 1 89 ? 6.454 2.263 -12.777 1.00 95.44 89 ARG A C 1
ATOM 651 O O . ARG A 1 89 ? 7.273 1.832 -11.973 1.00 95.44 89 ARG A O 1
ATOM 658 N N . ASP A 1 90 ? 5.801 1.503 -13.642 1.00 92.31 90 ASP A N 1
ATOM 659 C CA . ASP A 1 90 ? 6.046 0.076 -13.824 1.00 92.31 90 ASP A CA 1
ATOM 660 C C . ASP A 1 90 ? 6.618 -0.150 -15.225 1.00 92.31 90 ASP A C 1
ATOM 662 O O . ASP A 1 90 ? 6.108 0.382 -16.210 1.00 92.31 90 ASP A O 1
ATOM 666 N N . LYS A 1 91 ? 7.682 -0.941 -15.334 1.00 88.94 91 LYS A N 1
ATOM 667 C CA . LYS A 1 91 ? 8.350 -1.224 -16.608 1.00 88.94 91 LYS A CA 1
ATOM 668 C C . LYS A 1 91 ? 7.415 -1.851 -17.647 1.00 88.94 91 LYS A C 1
ATOM 670 O O . LYS A 1 91 ? 7.619 -1.633 -18.838 1.00 88.94 91 LYS A O 1
ATOM 675 N N . MET A 1 92 ? 6.411 -2.623 -17.222 1.00 83.44 92 MET A N 1
ATOM 676 C CA . MET A 1 92 ? 5.478 -3.284 -18.140 1.00 83.44 92 MET A CA 1
ATOM 677 C C . MET A 1 92 ? 4.273 -2.419 -18.512 1.00 83.44 92 MET A C 1
ATOM 679 O O . MET A 1 92 ? 3.830 -2.472 -19.656 1.00 83.44 92 MET A O 1
ATOM 683 N N . SER A 1 93 ? 3.735 -1.633 -17.576 1.00 83.56 93 SER A N 1
ATOM 684 C CA . SER A 1 93 ? 2.522 -0.829 -17.807 1.00 83.56 93 SER A CA 1
ATOM 685 C C . SER A 1 93 ? 2.774 0.673 -17.972 1.00 83.56 93 SER A C 1
ATOM 687 O O . SER A 1 93 ? 1.829 1.425 -18.192 1.00 83.56 93 SER A O 1
ATOM 689 N N . GLY A 1 94 ? 4.025 1.124 -17.877 1.00 88.88 94 GLY A N 1
ATOM 690 C CA . GLY A 1 94 ? 4.393 2.537 -17.900 1.00 88.88 94 GLY A CA 1
ATOM 691 C C . GLY A 1 94 ? 4.054 3.271 -16.598 1.00 88.88 94 GLY A C 1
ATOM 692 O O . GLY A 1 94 ? 3.837 2.666 -15.545 1.00 88.88 94 GLY A O 1
ATOM 693 N N . GLU A 1 95 ? 4.030 4.603 -16.662 1.00 92.44 95 GLU A N 1
ATOM 694 C CA . GLU A 1 95 ? 3.545 5.439 -15.560 1.00 92.44 95 GLU A CA 1
ATOM 695 C C . GLU A 1 95 ? 2.016 5.433 -15.530 1.00 92.44 95 GLU A C 1
ATOM 697 O O . GLU A 1 95 ? 1.365 5.767 -16.519 1.00 92.44 95 GLU A O 1
ATOM 702 N N . SER A 1 96 ? 1.438 5.093 -14.382 1.00 91.38 96 SER A N 1
ATOM 703 C CA . SER A 1 96 ? -0.010 5.076 -14.189 1.00 91.38 96 SER A CA 1
ATOM 704 C C . SER A 1 96 ? -0.394 5.700 -12.854 1.00 91.38 96 SER A C 1
ATOM 706 O O . SER A 1 96 ? 0.321 5.575 -11.856 1.00 91.38 96 SER A O 1
ATOM 708 N N . ASN A 1 97 ? -1.531 6.396 -12.843 1.00 92.88 97 ASN A N 1
ATOM 709 C CA . ASN A 1 97 ? -2.171 6.787 -11.594 1.00 92.88 97 ASN A CA 1
ATOM 710 C C . ASN A 1 97 ? -2.902 5.572 -11.023 1.00 92.88 97 ASN A C 1
ATOM 712 O O . ASN A 1 97 ? -3.526 4.823 -11.774 1.00 92.88 97 ASN A O 1
ATOM 716 N N . PHE A 1 98 ? -2.895 5.430 -9.704 1.00 89.94 98 PHE A N 1
ATOM 717 C CA . PHE A 1 98 ? -3.708 4.435 -9.020 1.00 89.94 98 PHE A CA 1
ATOM 718 C C . PHE A 1 98 ? -4.561 5.088 -7.932 1.00 89.94 98 PHE A C 1
ATOM 720 O O . PHE A 1 98 ? -4.213 6.134 -7.372 1.00 89.94 98 PHE A O 1
ATOM 727 N N . ASN A 1 99 ? -5.686 4.442 -7.639 1.00 90.81 99 ASN A N 1
ATOM 728 C CA . ASN A 1 99 ? -6.542 4.754 -6.508 1.00 90.81 99 ASN A CA 1
ATOM 729 C C . ASN A 1 99 ? -6.951 3.433 -5.848 1.00 90.81 99 ASN A C 1
ATOM 731 O O . ASN A 1 99 ? -7.624 2.611 -6.467 1.00 90.81 99 ASN A O 1
ATOM 735 N N . GLY A 1 100 ? -6.476 3.208 -4.627 1.00 86.44 100 GLY A N 1
ATOM 736 C CA . GLY A 1 100 ? -6.822 2.057 -3.806 1.00 86.44 100 GLY A CA 1
ATOM 737 C C . GLY A 1 100 ? -7.691 2.485 -2.633 1.00 86.44 100 GLY A C 1
ATOM 738 O O . GLY A 1 100 ? -7.427 3.507 -2.003 1.00 86.44 100 GLY A O 1
ATOM 739 N N . LEU A 1 101 ? -8.696 1.677 -2.308 1.00 87.69 101 LEU A N 1
ATOM 740 C CA . LEU A 1 101 ? -9.542 1.867 -1.135 1.00 87.69 101 LEU A CA 1
ATOM 741 C C . LEU A 1 101 ? -9.475 0.619 -0.258 1.00 87.69 101 LEU A C 1
ATOM 743 O O . LEU A 1 101 ? -9.706 -0.490 -0.735 1.00 87.69 101 LEU A O 1
ATOM 747 N N . VAL A 1 102 ? -9.175 0.811 1.022 1.00 86.06 102 VAL A N 1
ATOM 748 C CA . VAL A 1 102 ? -9.197 -0.234 2.049 1.00 86.06 102 VAL A CA 1
ATOM 749 C C . VAL A 1 102 ? -10.236 0.150 3.091 1.00 86.06 102 VAL A C 1
ATOM 751 O O . VAL A 1 102 ? -10.196 1.263 3.608 1.00 86.06 102 VAL A O 1
ATOM 754 N N . ILE A 1 103 ? -11.158 -0.754 3.417 1.00 83.56 103 ILE A N 1
ATOM 755 C CA . ILE A 1 103 ? -12.269 -0.462 4.332 1.00 83.56 103 ILE A CA 1
ATOM 756 C C . ILE A 1 103 ? -12.174 -1.365 5.555 1.00 83.56 103 ILE A C 1
ATOM 758 O O . ILE A 1 103 ? -12.188 -2.586 5.428 1.00 83.56 103 ILE A O 1
ATOM 762 N N . TYR A 1 104 ? -12.132 -0.773 6.745 1.00 83.62 104 TYR A N 1
ATOM 763 C CA . TYR A 1 104 ? -12.224 -1.489 8.011 1.00 83.62 104 TYR A CA 1
ATOM 764 C C . TYR A 1 104 ? -13.545 -1.134 8.689 1.00 83.62 104 TYR A C 1
ATOM 766 O O . TYR A 1 104 ? -13.753 -0.006 9.133 1.00 83.62 104 TYR A O 1
ATOM 774 N N . GLN A 1 105 ? -14.442 -2.113 8.763 1.00 79.00 105 GLN A N 1
ATOM 775 C CA . GLN A 1 105 ? -15.707 -2.024 9.486 1.00 79.00 105 GLN A CA 1
ATOM 776 C C . GLN A 1 105 ? -15.751 -3.150 10.513 1.00 79.00 105 GLN A C 1
ATOM 778 O O . GLN A 1 105 ? -15.387 -4.285 10.206 1.00 79.00 105 GLN A O 1
ATOM 783 N N . GLN A 1 106 ? -16.152 -2.828 11.739 1.00 63.03 106 GLN A N 1
ATOM 784 C CA . GLN A 1 106 ? -16.462 -3.835 12.742 1.00 63.03 106 GLN A CA 1
ATOM 785 C C . GLN A 1 106 ? -17.907 -4.284 12.479 1.00 63.03 106 GLN A C 1
ATOM 787 O O . GLN A 1 106 ? -18.818 -3.465 12.576 1.00 63.03 106 GLN A O 1
ATOM 792 N N . THR A 1 107 ? -18.089 -5.532 12.041 1.00 56.88 107 THR A N 1
ATOM 793 C CA . THR A 1 107 ? -19.404 -6.197 11.981 1.00 56.88 107 THR A CA 1
ATOM 794 C C . THR A 1 107 ? -19.894 -6.549 13.370 1.00 56.88 107 THR A C 1
ATOM 796 O O . THR A 1 107 ? -19.037 -7.013 14.161 1.00 56.88 107 THR A O 1
#

Organism: NCBI:txid2571161

Secondary structure (DSSP, 8-state):
---EEEEEETTEEEEEEE--STT--EEEEEESSTTS-EEE--EEBTTB-EEE--S-EE-SSEEE-TT-EEEEEEEETTEEEEEEEEEEEETTTEEEEEEEEEEE---